Protein AF-B6H907-F1 (afdb_monomer)

Solvent-accessible surface area (backbone atoms only — not comparable to full-atom values): 7562 Å² total; per-residue (Å²): 135,84,82,79,81,70,93,69,82,71,76,58,41,71,58,51,42,53,45,40,74,75,54,77,46,73,68,62,49,50,52,49,56,50,52,14,50,45,33,36,74,77,66,71,41,52,68,38,40,55,42,48,52,49,42,50,50,46,41,51,48,36,92,58,74,58,53,68,67,59,51,51,51,53,52,49,46,34,66,34,81,91,45,90,58,10,64,58,47,38,47,52,52,52,49,45,61,72,65,68,64,38,34,70,72,42,45,66,58,50,40,76,80,44,86,64,67,75,71,76,67,93,71,84,83,80,124

Secondary structure (DSSP, 8-state):
------SS----HHHHHHHHHHS--HHHHHHHHHHHHHHHHHH---HHHHHHHHHHHHHHHSSSPPPHHHHHHHHHHHH-TTSTTHHHHHHHHHHHHHTS-S-HHHHHHHTTTS-------TTSS--

Radius of gyration: 16.7 Å; Cα contac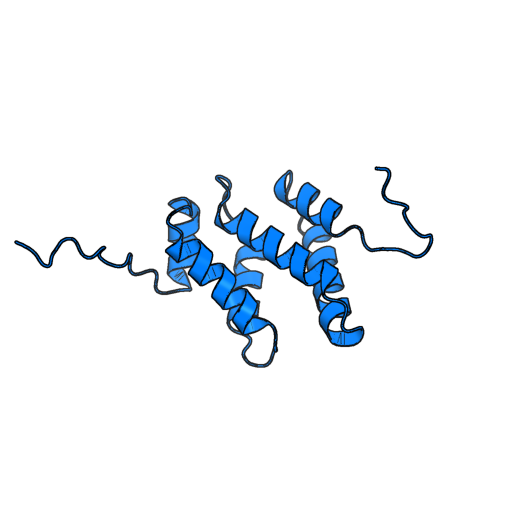ts (8 Å, |Δi|>4): 98; chains: 1; bounding box: 26×41×60 Å

Nearest PDB structures (foldseek):
  6ylg-assembly1_K  TM=4.756E-01  e=2.319E+00  Saccharomyces cerevisiae
  6ylh-assembly1_K  TM=3.554E-01  e=3.678E+00  Saccharomyces cerevisiae

pLDDT: mean 84.71, std 19.19, range [34.12, 98.38]

Organism: Penicillium rubens (strain ATCC 28089 / DSM 1075 / NRRL 1951 / Wisconsin 54-1255) (NCBI:txid500485)

Mean predicted aligned error: 8.27 Å

InterPro domains:
  IPR006607 LARP1-like, DM15 repeat [PF21071] (8-60)

Foldseek 3Di:
DDDDDDPDDPPPLVVLLVVCLVPNDPVSVVVLVVVQVCCCPPVVDNPSVVSVLVSLLCQQLDPDHRDPVSLVVLLVLLPPPVDPCNVVSVVSNVCSLVVVNGDPRSCVVCCVRDVSPVPPPPPPPPD

Structure (mmCIF, N/CA/C/O backbone):
data_AF-B6H907-F1
#
_entry.id   AF-B6H907-F1
#
loop_
_atom_site.group_PDB
_atom_site.id
_atom_site.type_symbol
_atom_site.label_atom_id
_atom_site.label_alt_id
_atom_site.label_comp_id
_atom_site.label_asym_id
_atom_site.label_entity_id
_atom_site.label_seq_id
_atom_site.pdbx_PDB_ins_code
_atom_site.Cartn_x
_atom_site.Cartn_y
_atom_site.Cartn_z
_atom_site.occupancy
_atom_site.B_iso_or_equiv
_atom_site.auth_seq_id
_atom_site.auth_comp_id
_atom_site.auth_asym_id
_atom_site.auth_atom_id
_atom_site.pdbx_PDB_model_num
ATOM 1 N N . MET A 1 1 ? 11.526 27.136 -3.068 1.00 34.12 1 MET A N 1
ATOM 2 C CA . MET A 1 1 ? 12.302 26.172 -3.880 1.00 34.12 1 MET A CA 1
ATOM 3 C C . MET A 1 1 ? 11.342 25.497 -4.851 1.00 34.12 1 MET A C 1
ATOM 5 O O . MET A 1 1 ? 10.588 24.629 -4.436 1.00 34.12 1 MET A O 1
ATOM 9 N N . ALA A 1 2 ? 11.280 25.967 -6.100 1.00 40.78 2 ALA A N 1
ATOM 10 C CA . ALA A 1 2 ? 10.404 25.402 -7.126 1.00 40.78 2 ALA A CA 1
ATOM 11 C C . ALA A 1 2 ? 11.048 24.128 -7.692 1.00 40.78 2 ALA A C 1
ATOM 13 O O . ALA A 1 2 ? 12.129 24.189 -8.281 1.00 40.78 2 ALA A O 1
ATOM 14 N N . ARG A 1 3 ? 10.416 22.973 -7.462 1.00 45.91 3 ARG A N 1
ATOM 15 C CA . ARG A 1 3 ? 10.875 21.684 -7.985 1.00 45.91 3 ARG A CA 1
ATOM 16 C C . ARG A 1 3 ? 10.590 21.681 -9.493 1.00 45.91 3 ARG A C 1
ATOM 18 O O . ARG A 1 3 ? 9.442 21.778 -9.915 1.00 45.91 3 ARG A O 1
ATOM 25 N N . ARG A 1 4 ? 11.657 21.693 -10.294 1.00 44.41 4 ARG A N 1
ATOM 26 C CA . ARG A 1 4 ? 11.602 21.657 -11.760 1.00 44.41 4 ARG A CA 1
ATOM 27 C C . ARG A 1 4 ? 11.024 20.306 -12.186 1.00 44.41 4 ARG A C 1
ATOM 29 O O . ARG A 1 4 ? 11.671 19.288 -11.977 1.00 44.41 4 ARG A O 1
ATOM 36 N N . TYR A 1 5 ? 9.831 20.310 -12.774 1.00 43.41 5 TYR A N 1
ATOM 37 C CA . TYR A 1 5 ? 9.305 19.158 -13.501 1.00 43.41 5 TYR A CA 1
ATOM 38 C C . TYR A 1 5 ? 10.031 19.078 -14.846 1.00 43.41 5 TYR A C 1
ATOM 40 O O . TYR A 1 5 ? 9.819 19.905 -15.732 1.00 43.41 5 TYR A O 1
ATOM 48 N N . SER A 1 6 ? 10.951 18.127 -14.970 1.00 44.03 6 SER A N 1
ATOM 49 C CA . SER A 1 6 ? 11.573 17.753 -16.237 1.00 44.03 6 SER A CA 1
ATOM 50 C C . SER A 1 6 ? 10.515 17.137 -17.156 1.00 44.03 6 SER A C 1
ATOM 52 O O . SER A 1 6 ? 9.753 16.258 -16.759 1.00 44.03 6 SER A O 1
ATOM 54 N N . PHE A 1 7 ? 10.466 17.622 -18.394 1.00 46.34 7 PHE A N 1
ATOM 55 C CA . PHE A 1 7 ? 9.551 17.175 -19.440 1.00 46.34 7 PHE A CA 1
ATOM 56 C C . PHE A 1 7 ? 9.898 15.730 -19.844 1.00 46.34 7 PHE A C 1
ATOM 58 O O . PHE A 1 7 ? 10.876 15.493 -20.548 1.00 46.34 7 PHE A O 1
ATOM 65 N N . GLY A 1 8 ? 9.124 14.770 -19.331 1.00 44.00 8 GLY A N 1
ATOM 66 C CA . GLY A 1 8 ? 9.306 13.332 -19.556 1.00 44.00 8 GLY A CA 1
ATOM 67 C C . GLY A 1 8 ? 8.596 12.497 -18.489 1.00 44.00 8 GLY A C 1
ATOM 68 O O . GLY A 1 8 ? 9.262 11.822 -17.720 1.00 44.00 8 GLY A O 1
ATOM 69 N N . MET A 1 9 ? 7.265 12.637 -18.400 1.00 49.53 9 MET A N 1
ATOM 70 C CA . MET A 1 9 ? 6.326 11.905 -17.525 1.00 49.53 9 MET A CA 1
ATOM 71 C C . MET A 1 9 ? 6.935 11.285 -16.254 1.00 49.53 9 MET A C 1
ATOM 73 O O . MET A 1 9 ? 6.959 10.068 -16.095 1.00 49.53 9 MET A O 1
ATOM 77 N N . THR A 1 10 ? 7.388 12.110 -15.308 1.00 56.38 10 THR A N 1
ATOM 78 C CA . THR A 1 10 ? 7.502 11.648 -13.920 1.00 56.38 10 THR A CA 1
ATOM 79 C C . THR A 1 10 ? 6.084 11.304 -13.466 1.00 56.38 10 THR A C 1
ATOM 81 O O . THR A 1 10 ? 5.277 12.230 -13.329 1.00 56.38 10 THR A O 1
ATOM 84 N N . GLN A 1 11 ? 5.734 10.015 -13.321 1.00 67.75 11 GLN A N 1
ATOM 85 C CA . GLN A 1 11 ? 4.401 9.661 -12.826 1.00 67.75 11 GLN A CA 1
ATOM 86 C C . GLN A 1 11 ? 4.183 10.386 -11.492 1.00 67.75 11 GLN A C 1
ATOM 88 O O . GLN A 1 11 ? 5.079 10.40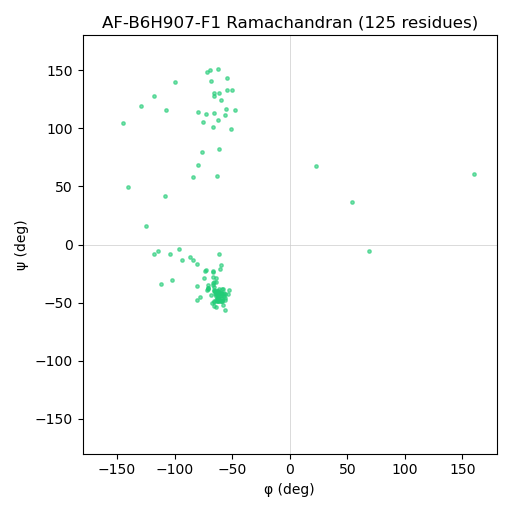1 -10.640 1.00 67.75 11 GLN A O 1
ATOM 93 N N . PRO A 1 12 ? 3.028 11.035 -11.301 1.00 88.75 12 PRO A N 1
ATOM 94 C CA . PRO A 1 12 ? 2.813 11.901 -10.158 1.00 88.75 12 PRO A CA 1
ATOM 95 C C . PRO A 1 12 ? 2.361 11.078 -8.946 1.00 88.75 12 PRO A C 1
ATOM 97 O O . PRO A 1 12 ? 1.280 11.304 -8.404 1.00 88.75 12 PRO A O 1
ATOM 100 N N . TYR A 1 13 ? 3.175 10.106 -8.532 1.00 95.38 13 TYR A N 1
ATOM 101 C CA . TYR A 1 13 ? 2.842 9.169 -7.461 1.00 95.38 13 TYR A CA 1
ATOM 102 C C . TYR A 1 13 ? 2.421 9.888 -6.173 1.00 95.38 13 TYR A C 1
ATOM 104 O O . TYR A 1 13 ? 1.384 9.547 -5.607 1.00 95.38 13 TYR A O 1
ATOM 112 N N . GLU A 1 14 ? 3.131 10.956 -5.785 1.00 94.38 14 GLU A N 1
ATOM 113 C CA . GLU A 1 14 ? 2.774 11.813 -4.639 1.00 94.38 14 GLU A CA 1
ATOM 114 C C . GLU A 1 14 ? 1.342 12.386 -4.776 1.00 94.38 14 GLU A C 1
ATOM 116 O O . GLU A 1 14 ? 0.559 12.391 -3.823 1.00 94.38 14 GLU A O 1
ATOM 121 N N . LEU A 1 15 ? 0.946 12.836 -5.978 1.00 94.38 15 LEU A N 1
ATOM 122 C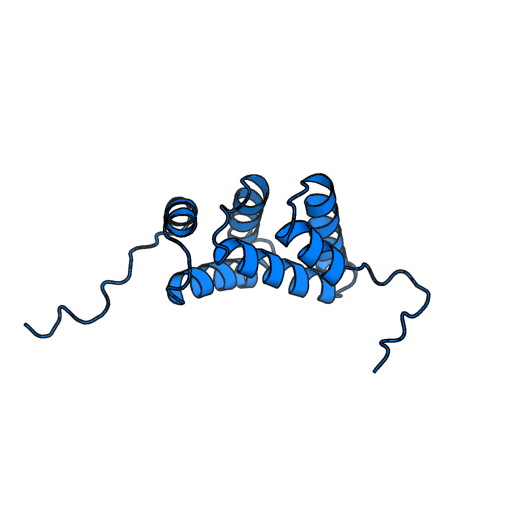 CA . LEU A 1 15 ? -0.402 13.372 -6.224 1.00 94.38 15 LEU A CA 1
ATOM 123 C C . LEU A 1 15 ? -1.466 12.273 -6.203 1.00 94.38 15 LEU A C 1
ATOM 125 O O . LEU A 1 15 ? -2.579 12.513 -5.727 1.00 94.38 15 LEU A O 1
ATOM 129 N N . TRP A 1 16 ? -1.151 11.083 -6.716 1.00 96.62 16 TRP A N 1
ATOM 130 C CA . TRP A 1 16 ? -2.057 9.935 -6.689 1.00 96.62 16 TRP A CA 1
ATOM 131 C C . TRP A 1 16 ? -2.297 9.464 -5.253 1.00 96.62 16 TRP A C 1
ATOM 133 O O . TRP A 1 16 ? -3.450 9.375 -4.829 1.00 96.62 16 TRP A O 1
ATOM 143 N N . SER A 1 17 ? -1.232 9.275 -4.475 1.00 96.62 17 SER A N 1
ATOM 144 C CA . SER A 1 17 ? -1.273 8.940 -3.046 1.00 96.62 17 SER A CA 1
ATOM 145 C C . SER A 1 17 ? -2.070 9.964 -2.232 1.00 96.62 17 SER A C 1
ATOM 147 O O . SER A 1 17 ? -3.004 9.605 -1.499 1.00 96.62 17 SER A O 1
ATOM 149 N N . PHE A 1 18 ? -1.799 11.259 -2.435 1.00 94.44 18 PHE A N 1
ATOM 150 C CA . PHE A 1 18 ? -2.555 12.337 -1.800 1.00 94.44 18 PHE A CA 1
ATOM 151 C C . PHE A 1 18 ? -4.047 12.281 -2.159 1.00 94.44 18 PHE A C 1
ATOM 153 O O . PHE A 1 18 ? -4.906 12.329 -1.272 1.00 94.44 18 PHE A O 1
ATOM 160 N N . SER A 1 19 ? -4.367 12.139 -3.448 1.00 94.94 19 SER A N 1
ATOM 161 C CA . SER A 1 19 ? -5.750 12.100 -3.938 1.00 94.94 19 SER A CA 1
ATOM 162 C C . SER A 1 19 ? -6.515 10.907 -3.368 1.00 94.94 19 SER A C 1
ATOM 164 O O . SER A 1 19 ? -7.618 11.082 -2.851 1.00 94.94 19 SER A O 1
ATOM 166 N N . LEU A 1 20 ? -5.908 9.718 -3.374 1.00 96.62 20 LEU A N 1
ATOM 167 C CA . LEU A 1 20 ? -6.505 8.483 -2.861 1.00 96.62 20 LEU A CA 1
ATOM 168 C C . LEU A 1 20 ? -6.721 8.520 -1.347 1.00 96.62 20 LEU A C 1
ATOM 170 O O . LEU A 1 20 ? -7.728 8.007 -0.858 1.00 96.62 20 LEU A O 1
ATOM 174 N N . THR A 1 21 ? -5.825 9.176 -0.606 1.00 93.44 21 THR A N 1
ATOM 175 C CA . THR A 1 21 ? -5.998 9.402 0.836 1.00 93.44 21 THR A CA 1
ATOM 176 C C . THR A 1 21 ? -7.170 10.344 1.111 1.00 93.44 21 THR A C 1
ATOM 178 O O . THR A 1 21 ? -7.856 10.221 2.125 1.00 93.44 21 THR A O 1
ATOM 181 N N . LYS A 1 22 ? -7.446 11.315 0.233 1.00 92.44 22 LYS A N 1
ATOM 182 C CA . LYS A 1 22 ? -8.575 12.245 0.399 1.00 92.44 22 LYS A CA 1
ATOM 183 C C . LYS A 1 22 ? -9.899 11.635 -0.042 1.00 92.44 22 LYS A C 1
ATOM 185 O O . LYS A 1 22 ? -10.862 11.726 0.719 1.00 92.44 22 LYS A O 1
ATOM 190 N N . ASN A 1 23 ? -9.934 11.012 -1.212 1.00 94.31 23 ASN A N 1
ATOM 191 C CA . ASN A 1 23 ? -11.114 10.398 -1.798 1.00 94.31 23 ASN A CA 1
ATOM 192 C C . ASN A 1 23 ? -10.706 9.142 -2.574 1.00 94.31 23 ASN A C 1
ATOM 194 O O . ASN A 1 23 ? -10.141 9.229 -3.664 1.00 94.31 23 ASN A O 1
ATOM 198 N N . PHE A 1 24 ? -10.978 7.972 -1.999 1.00 96.50 24 PHE A N 1
ATOM 199 C CA . PHE A 1 24 ? -10.550 6.716 -2.596 1.00 96.50 24 PHE A CA 1
ATOM 200 C C . PHE A 1 24 ? -11.269 6.462 -3.926 1.00 96.50 24 PHE A C 1
ATOM 202 O O . PHE A 1 24 ? -12.498 6.457 -3.997 1.00 96.50 24 PHE A O 1
ATOM 209 N N . ASN A 1 25 ? -10.487 6.195 -4.967 1.00 97.00 25 ASN A N 1
ATOM 210 C CA . ASN A 1 25 ? -10.964 5.834 -6.292 1.00 97.00 25 ASN A CA 1
ATOM 211 C C . ASN A 1 25 ? -10.236 4.560 -6.736 1.00 97.00 25 ASN A C 1
ATOM 213 O O . ASN A 1 25 ? -9.011 4.546 -6.840 1.00 97.00 25 ASN A O 1
ATOM 217 N N . SER A 1 26 ? -10.982 3.482 -6.982 1.00 97.88 26 SER A N 1
ATOM 218 C CA . SER A 1 26 ? -10.398 2.175 -7.307 1.00 97.88 26 SER A CA 1
ATOM 219 C C . SER A 1 26 ? -9.649 2.167 -8.639 1.00 97.88 26 SER A C 1
ATOM 221 O O . SER A 1 26 ? -8.653 1.462 -8.763 1.00 97.88 26 SER A O 1
ATOM 223 N N . HIS A 1 27 ? -10.094 2.955 -9.620 1.00 97.69 27 HIS A N 1
ATOM 224 C CA . HIS A 1 27 ? -9.434 3.054 -10.918 1.00 97.69 27 HIS A CA 1
ATOM 225 C C . HIS A 1 27 ? -8.046 3.688 -10.775 1.00 97.69 27 HIS A C 1
ATOM 227 O O . HIS A 1 27 ? -7.056 3.054 -11.128 1.00 97.69 27 HIS A O 1
ATOM 233 N N . LEU A 1 28 ? -7.966 4.858 -10.134 1.00 97.25 28 LEU A N 1
ATOM 234 C CA . LEU A 1 28 ? -6.697 5.536 -9.867 1.00 97.25 28 LEU A CA 1
ATOM 235 C C . LEU A 1 28 ? -5.770 4.697 -8.978 1.00 97.25 28 LEU A C 1
ATOM 237 O O . LEU A 1 28 ? -4.566 4.661 -9.197 1.00 97.25 28 LEU A O 1
ATOM 241 N N . TYR A 1 29 ? -6.319 3.998 -7.981 1.00 98.38 29 TYR A N 1
ATOM 242 C CA . TYR A 1 29 ? -5.532 3.097 -7.141 1.00 98.38 29 TYR A CA 1
ATOM 243 C C . TYR A 1 29 ? -4.909 1.951 -7.946 1.00 98.38 29 TYR A C 1
ATOM 245 O O . TYR A 1 29 ? -3.731 1.649 -7.767 1.00 98.38 29 TYR A O 1
ATOM 253 N N . ASN A 1 30 ? -5.673 1.334 -8.849 1.00 98.19 30 ASN A N 1
ATOM 254 C CA . ASN A 1 30 ? -5.163 0.256 -9.691 1.00 98.19 30 ASN A CA 1
ATOM 255 C C . ASN A 1 30 ? -4.081 0.751 -10.656 1.00 98.19 30 ASN A C 1
ATOM 257 O O . ASN A 1 30 ? -3.082 0.058 -10.839 1.00 98.19 30 ASN A O 1
ATOM 261 N N . GLU A 1 31 ? -4.250 1.941 -11.240 1.00 97.31 31 GLU A N 1
ATOM 262 C CA . GLU A 1 31 ? -3.212 2.578 -12.060 1.00 97.31 31 GLU A CA 1
ATOM 263 C C . GLU A 1 31 ? -1.956 2.858 -11.237 1.00 97.31 31 GLU A C 1
ATOM 265 O O . GLU A 1 31 ? -0.865 2.450 -11.629 1.00 97.31 31 GLU A O 1
ATOM 270 N N . PHE A 1 32 ? -2.114 3.448 -10.050 1.00 97.56 32 PHE A N 1
ATOM 271 C CA . PHE A 1 32 ? -1.013 3.707 -9.130 1.00 97.56 32 PHE A CA 1
ATOM 272 C C . PHE A 1 32 ? -0.238 2.443 -8.776 1.00 97.56 32 PHE A C 1
ATOM 274 O O . PHE A 1 32 ? 0.967 2.374 -9.019 1.00 97.56 32 PHE A O 1
ATOM 281 N N . ARG A 1 33 ? -0.923 1.426 -8.250 1.00 97.69 33 ARG A N 1
ATOM 282 C CA . ARG A 1 33 ? -0.289 0.172 -7.845 1.00 97.69 33 ARG A CA 1
ATOM 283 C C . ARG A 1 33 ? 0.407 -0.502 -9.021 1.00 97.69 33 ARG A C 1
ATOM 285 O O . ARG A 1 33 ? 1.542 -0.946 -8.876 1.00 97.69 33 ARG A O 1
ATOM 292 N N . ARG A 1 34 ? -0.263 -0.588 -10.174 1.00 96.56 34 ARG A N 1
ATOM 293 C CA . ARG A 1 34 ? 0.299 -1.235 -11.362 1.00 96.56 34 ARG A CA 1
ATOM 294 C C . ARG A 1 34 ? 1.547 -0.507 -11.846 1.00 96.56 34 ARG A C 1
ATOM 296 O O . ARG A 1 34 ? 2.548 -1.171 -12.070 1.00 96.56 34 ARG A O 1
ATOM 303 N N . SER A 1 35 ? 1.500 0.816 -11.989 1.00 96.31 35 SER A N 1
ATOM 304 C CA . SER A 1 35 ? 2.650 1.597 -12.453 1.00 96.31 35 SER A CA 1
ATOM 305 C C . SER A 1 35 ? 3.818 1.541 -11.468 1.00 96.31 35 SER A C 1
ATOM 307 O O . SER A 1 35 ? 4.942 1.305 -11.892 1.00 96.31 35 SER A O 1
ATOM 309 N N . ALA A 1 36 ? 3.553 1.656 -10.162 1.00 96.12 36 ALA A N 1
ATOM 310 C CA . ALA A 1 36 ? 4.584 1.576 -9.129 1.00 96.12 36 ALA A CA 1
ATOM 311 C C . ALA A 1 36 ? 5.298 0.213 -9.104 1.00 96.12 36 ALA A C 1
ATOM 313 O O . ALA A 1 36 ? 6.518 0.155 -8.962 1.00 96.12 36 ALA A O 1
ATOM 314 N N . LEU A 1 37 ? 4.545 -0.884 -9.245 1.00 95.19 37 LEU A N 1
ATOM 315 C CA . LEU A 1 37 ? 5.117 -2.231 -9.311 1.00 95.19 37 LEU A CA 1
ATOM 316 C C . LEU A 1 37 ? 5.845 -2.478 -10.638 1.00 95.19 37 LEU A C 1
ATOM 318 O O . LEU A 1 37 ? 6.905 -3.094 -10.633 1.00 95.19 37 LEU A O 1
ATOM 322 N N . ASP A 1 38 ? 5.310 -1.992 -11.759 1.00 95.00 38 ASP A N 1
ATOM 323 C CA . ASP A 1 38 ? 5.945 -2.119 -13.075 1.00 95.00 38 ASP A CA 1
ATOM 324 C C . ASP A 1 38 ? 7.291 -1.386 -13.122 1.00 95.00 38 ASP A C 1
ATOM 326 O O . ASP A 1 38 ? 8.291 -1.974 -13.529 1.00 95.00 38 ASP A O 1
ATOM 330 N N . ASP A 1 39 ? 7.360 -0.149 -12.622 1.00 94.31 39 ASP A N 1
ATOM 331 C CA . ASP A 1 39 ? 8.615 0.608 -12.546 1.00 94.31 39 ASP A CA 1
ATOM 332 C C . ASP A 1 39 ? 9.639 -0.069 -11.625 1.00 94.31 39 ASP A C 1
ATOM 334 O O . ASP A 1 39 ? 10.822 -0.149 -11.976 1.00 94.31 39 ASP A O 1
ATOM 338 N N . LEU A 1 40 ? 9.196 -0.615 -10.487 1.00 94.25 40 LEU A N 1
ATOM 339 C CA . LEU A 1 40 ? 10.071 -1.350 -9.577 1.00 94.25 40 LEU A CA 1
ATOM 340 C C . LEU A 1 40 ? 10.649 -2.604 -10.249 1.00 94.25 40 LEU A C 1
ATOM 342 O O . LEU A 1 40 ? 11.855 -2.839 -10.185 1.00 94.25 40 LEU A O 1
ATOM 346 N N . LEU A 1 41 ? 9.793 -3.404 -10.889 1.00 92.62 41 LEU A N 1
ATOM 347 C CA . LEU A 1 41 ? 10.153 -4.726 -11.406 1.00 92.62 41 LEU A CA 1
ATOM 348 C C . LEU A 1 41 ? 10.877 -4.677 -12.753 1.00 92.62 41 LEU A C 1
ATOM 350 O O . LEU A 1 41 ? 11.754 -5.499 -13.001 1.00 92.62 41 LEU A O 1
ATOM 354 N N . THR A 1 42 ? 10.507 -3.746 -13.632 1.00 93.19 42 THR A N 1
ATOM 355 C CA . THR A 1 42 ? 11.013 -3.715 -15.015 1.00 93.19 42 THR A CA 1
ATOM 356 C C . THR A 1 42 ? 12.103 -2.673 -15.226 1.00 93.19 42 THR A C 1
ATOM 358 O O . THR A 1 42 ? 12.988 -2.864 -16.060 1.00 93.19 42 THR A O 1
ATOM 361 N N . ARG A 1 43 ? 12.055 -1.564 -14.478 1.00 90.88 43 ARG A N 1
ATOM 362 C CA . ARG A 1 43 ? 12.960 -0.417 -14.653 1.00 90.88 43 ARG A CA 1
ATOM 363 C C . ARG A 1 43 ? 13.879 -0.195 -13.460 1.00 90.88 43 ARG A C 1
ATOM 365 O O . ARG A 1 43 ? 14.757 0.659 -13.550 1.00 90.88 43 ARG A O 1
ATOM 372 N N . HIS A 1 44 ? 13.693 -0.952 -12.377 1.00 90.31 44 HIS A N 1
ATOM 373 C CA . HIS A 1 44 ? 14.414 -0.794 -11.114 1.00 90.31 44 HIS A CA 1
ATOM 374 C C . HIS A 1 44 ? 14.329 0.640 -10.562 1.00 90.31 44 HIS A C 1
ATOM 376 O O . HIS A 1 44 ? 15.294 1.166 -10.009 1.00 90.31 44 HIS A O 1
ATOM 382 N N . VAL A 1 45 ? 13.168 1.280 -10.735 1.00 91.75 45 VAL A N 1
ATOM 383 C CA . VAL A 1 45 ? 12.860 2.609 -10.198 1.00 91.75 45 VAL A CA 1
ATOM 384 C C . VAL A 1 45 ? 11.866 2.444 -9.052 1.00 91.75 45 VAL A C 1
ATOM 386 O O . VAL A 1 45 ? 10.739 2.006 -9.253 1.00 91.75 45 VAL A O 1
ATOM 389 N N . ASP A 1 46 ? 12.276 2.799 -7.837 1.00 93.75 46 ASP A N 1
ATOM 390 C CA . ASP A 1 46 ? 11.536 2.510 -6.603 1.00 93.75 46 ASP A CA 1
ATOM 391 C C . ASP A 1 46 ? 10.650 3.668 -6.110 1.00 93.75 46 ASP A C 1
ATOM 393 O O . ASP A 1 46 ? 9.905 3.503 -5.146 1.00 93.75 46 ASP A O 1
ATOM 397 N N . ASN A 1 47 ? 10.682 4.834 -6.763 1.00 93.94 47 ASN A N 1
ATOM 398 C CA . ASN A 1 47 ? 9.973 6.037 -6.311 1.00 93.94 47 ASN A CA 1
ATOM 399 C C . ASN A 1 47 ? 8.458 5.817 -6.116 1.00 93.94 47 ASN A C 1
ATOM 401 O O . ASN A 1 47 ? 7.910 6.191 -5.081 1.00 93.94 47 ASN A O 1
ATOM 405 N N . GLY A 1 48 ? 7.788 5.177 -7.075 1.00 95.56 48 GLY A N 1
ATOM 406 C CA . GLY A 1 48 ? 6.363 4.882 -7.010 1.00 95.56 48 GLY A CA 1
ATOM 407 C C . GLY A 1 48 ? 6.045 3.812 -5.989 1.00 95.56 48 GLY A C 1
ATOM 408 O O . GLY A 1 48 ? 5.019 3.890 -5.320 1.00 95.56 48 GLY A O 1
ATOM 409 N N . PHE A 1 49 ? 6.940 2.838 -5.826 1.00 96.00 49 PHE A N 1
ATOM 410 C CA . PHE A 1 49 ? 6.780 1.812 -4.811 1.00 96.00 49 PHE A CA 1
ATOM 411 C C . PHE A 1 49 ? 6.923 2.388 -3.398 1.00 96.00 49 PHE A C 1
ATOM 413 O O . PHE A 1 49 ? 6.091 2.105 -2.541 1.00 96.00 49 PHE A O 1
ATOM 420 N N . ASN A 1 50 ? 7.909 3.254 -3.160 1.00 95.75 50 ASN A N 1
ATOM 421 C CA . ASN A 1 50 ? 8.082 3.946 -1.882 1.00 95.75 50 ASN A CA 1
ATOM 422 C C . ASN A 1 50 ? 6.839 4.775 -1.526 1.00 95.75 50 ASN A C 1
ATOM 424 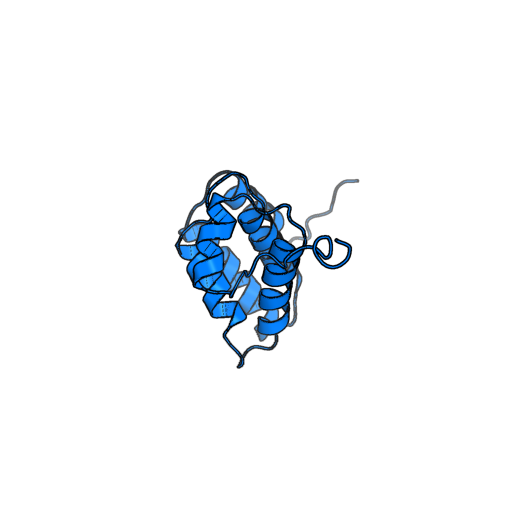O O . ASN A 1 50 ? 6.332 4.687 -0.407 1.00 95.75 50 ASN A O 1
ATOM 428 N N . GLU A 1 51 ? 6.283 5.494 -2.500 1.00 97.31 51 GLU A N 1
ATOM 429 C CA . GLU A 1 51 ? 5.035 6.234 -2.317 1.00 97.31 51 GLU A CA 1
ATOM 430 C C . GLU A 1 51 ? 3.834 5.301 -2.067 1.00 97.31 51 GLU A C 1
ATOM 432 O O . GLU A 1 51 ? 2.955 5.605 -1.261 1.00 97.31 51 GLU A O 1
ATOM 437 N N . LEU A 1 52 ? 3.787 4.132 -2.716 1.00 97.62 52 LEU A N 1
ATOM 438 C CA . LEU A 1 52 ? 2.742 3.129 -2.488 1.00 97.62 52 LEU A CA 1
ATOM 439 C C . LEU A 1 52 ? 2.814 2.570 -1.061 1.00 97.62 52 LEU A C 1
ATOM 441 O O . LEU A 1 52 ? 1.781 2.389 -0.412 1.00 97.62 52 LEU A O 1
ATOM 445 N N . MET A 1 53 ? 4.024 2.343 -0.546 1.00 97.44 53 MET A N 1
ATOM 446 C CA . MET A 1 53 ? 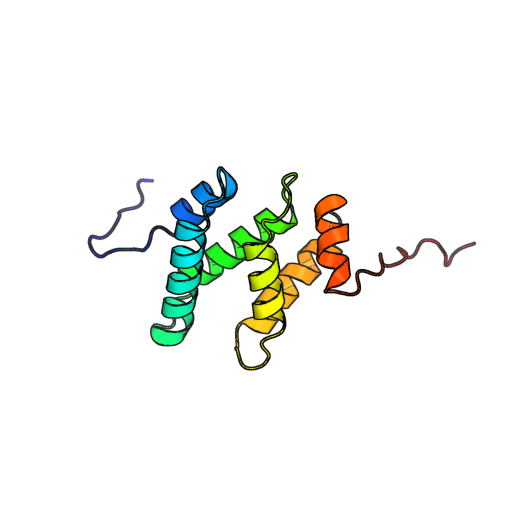4.244 1.916 0.834 1.00 97.44 53 MET A CA 1
ATOM 447 C C . MET A 1 53 ? 3.817 2.986 1.840 1.00 97.44 53 MET A C 1
ATOM 449 O O . MET A 1 53 ? 3.186 2.661 2.852 1.00 97.44 53 MET A O 1
ATOM 453 N N . GLU A 1 54 ? 4.086 4.260 1.553 1.00 96.38 54 GLU A N 1
ATOM 454 C CA . GLU A 1 54 ? 3.591 5.370 2.365 1.00 96.38 54 GLU A CA 1
ATOM 455 C C . GLU A 1 54 ? 2.058 5.459 2.327 1.00 96.38 54 GLU A C 1
ATOM 457 O O . GLU A 1 54 ? 1.418 5.553 3.378 1.00 96.38 54 GLU A O 1
ATOM 462 N N . PHE A 1 55 ? 1.445 5.323 1.148 1.00 97.50 55 PHE A N 1
ATOM 463 C CA . PHE A 1 55 ? -0.009 5.253 0.999 1.00 97.50 55 PHE A CA 1
ATOM 464 C C . PHE A 1 55 ? -0.622 4.111 1.827 1.00 97.50 55 PHE A C 1
ATOM 466 O O . PHE A 1 55 ? -1.614 4.313 2.537 1.00 97.50 55 PHE A O 1
ATOM 473 N N . TYR A 1 56 ? -0.020 2.920 1.798 1.00 97.44 56 TYR A N 1
ATOM 474 C CA . TYR A 1 56 ? -0.445 1.789 2.623 1.00 97.44 56 TYR A CA 1
ATOM 475 C C . TYR A 1 56 ? -0.321 2.080 4.114 1.00 97.44 56 TYR A C 1
ATOM 477 O O . TYR A 1 56 ? -1.279 1.862 4.861 1.00 97.44 56 TYR A O 1
ATOM 485 N N . ARG A 1 57 ? 0.812 2.632 4.556 1.00 95.94 57 ARG A N 1
ATOM 486 C CA . ARG A 1 57 ? 1.010 3.042 5.951 1.00 95.94 57 ARG A CA 1
ATOM 487 C C . ARG A 1 57 ? -0.043 4.063 6.385 1.00 95.94 57 ARG A C 1
ATOM 489 O O . ARG A 1 57 ? -0.615 3.924 7.467 1.00 95.94 57 ARG A O 1
ATOM 496 N N . ASN A 1 58 ? -0.353 5.036 5.533 1.00 95.50 58 ASN A N 1
ATOM 497 C CA . ASN A 1 58 ? -1.394 6.025 5.783 1.00 95.50 58 ASN A CA 1
ATOM 498 C C . ASN A 1 58 ? -2.765 5.359 5.918 1.00 95.50 58 ASN A C 1
ATOM 500 O O . ASN A 1 58 ? -3.433 5.578 6.923 1.00 95.50 58 ASN A O 1
ATOM 504 N N . CYS A 1 59 ? -3.148 4.466 5.002 1.00 95.81 59 CYS A N 1
ATOM 505 C CA . CYS A 1 59 ? -4.404 3.711 5.093 1.00 95.81 59 CYS A CA 1
ATOM 506 C C . CYS A 1 59 ? -4.516 2.894 6.390 1.00 95.81 59 CYS A C 1
ATOM 508 O O . CYS A 1 59 ? -5.577 2.859 7.015 1.00 95.81 59 CYS A O 1
ATOM 510 N N . LEU A 1 60 ? -3.426 2.248 6.814 1.00 95.06 60 LEU A N 1
ATOM 511 C CA . LEU A 1 60 ? -3.377 1.469 8.052 1.00 95.06 60 LEU A CA 1
ATOM 512 C C . LEU A 1 60 ? -3.624 2.345 9.292 1.00 95.06 60 LEU A C 1
ATOM 514 O O . LEU A 1 60 ? -4.324 1.929 10.220 1.00 95.06 60 LEU A O 1
ATOM 518 N N . LEU A 1 61 ? -3.070 3.559 9.306 1.00 94.75 61 LEU A N 1
ATOM 519 C CA . LEU A 1 61 ? -3.103 4.474 10.450 1.00 94.75 61 LEU A CA 1
ATOM 520 C C . LEU A 1 61 ? -4.265 5.484 10.421 1.00 94.75 61 LEU A C 1
ATOM 522 O O . LEU A 1 61 ? -4.545 6.107 11.451 1.00 94.75 61 LEU A O 1
ATOM 526 N N . ASP A 1 62 ? -4.948 5.641 9.285 1.00 92.25 62 ASP A N 1
ATOM 527 C CA . ASP A 1 62 ? -6.051 6.589 9.112 1.00 92.25 62 ASP A CA 1
ATOM 528 C C . ASP A 1 62 ? -7.228 6.256 10.061 1.00 92.25 62 ASP A C 1
ATOM 530 O O . ASP A 1 62 ? -7.472 5.118 10.468 1.00 92.25 62 ASP A O 1
ATOM 534 N N . HIS A 1 63 ? -7.972 7.294 10.440 1.00 88.38 63 HIS A N 1
ATOM 535 C CA . HIS A 1 63 ? -9.272 7.184 11.096 1.00 88.38 63 HIS A CA 1
ATOM 536 C C . HIS A 1 63 ? -10.343 6.582 10.182 1.00 88.38 63 HIS A C 1
ATOM 538 O O . HIS A 1 63 ? -11.286 5.944 10.661 1.00 88.38 63 HIS A O 1
ATOM 544 N N . ARG A 1 64 ? -10.197 6.766 8.869 1.00 89.25 64 ARG A N 1
ATOM 545 C CA . ARG A 1 64 ? -11.035 6.133 7.860 1.00 89.25 64 ARG A CA 1
ATOM 546 C C . ARG A 1 64 ? -10.708 4.645 7.757 1.00 89.25 64 ARG A C 1
ATOM 548 O O . ARG A 1 64 ? -9.595 4.196 8.015 1.00 89.25 64 ARG A O 1
ATOM 555 N N . GLY A 1 65 ? -11.733 3.863 7.427 1.00 91.25 65 GLY A N 1
ATOM 556 C CA . GLY A 1 65 ? -11.566 2.426 7.236 1.00 91.25 65 GLY A CA 1
ATOM 557 C C . GLY A 1 65 ? -10.731 2.141 5.993 1.00 91.25 65 GLY A C 1
ATOM 558 O O . GLY A 1 65 ? -10.943 2.787 4.970 1.00 91.25 65 GLY A O 1
ATOM 559 N N . ILE A 1 66 ? -9.845 1.147 6.069 1.00 95.12 66 ILE A N 1
ATOM 560 C CA . ILE A 1 66 ? -9.065 0.686 4.910 1.00 95.12 66 ILE A CA 1
ATOM 561 C C . ILE A 1 66 ? -10.035 0.195 3.819 1.00 95.12 66 ILE A C 1
ATOM 563 O O . ILE A 1 66 ? -10.842 -0.697 4.120 1.00 95.12 66 ILE A O 1
ATOM 567 N N . PRO A 1 67 ? -9.974 0.715 2.578 1.00 96.06 67 PRO A N 1
ATOM 568 C CA . PRO A 1 67 ? -10.768 0.199 1.463 1.00 96.06 67 PRO A CA 1
ATOM 569 C C . PRO A 1 67 ? -10.556 -1.308 1.266 1.00 96.06 67 PRO A C 1
ATOM 571 O O . PRO A 1 67 ? -9.448 -1.806 1.451 1.00 96.06 67 PRO A O 1
ATOM 574 N N . ASP A 1 68 ? -11.602 -2.057 0.908 1.00 95.19 68 ASP A N 1
ATOM 575 C CA . ASP A 1 68 ? -11.511 -3.525 0.787 1.00 95.19 68 ASP A CA 1
ATOM 576 C C . ASP A 1 68 ? -10.475 -3.968 -0.246 1.00 95.19 68 ASP A C 1
ATOM 578 O O . ASP A 1 68 ? -9.681 -4.859 0.038 1.00 95.19 68 ASP A O 1
ATOM 582 N N . LEU A 1 69 ? -10.428 -3.283 -1.390 1.00 97.06 69 LEU A N 1
ATOM 583 C CA . LEU A 1 69 ? -9.446 -3.539 -2.441 1.00 97.06 69 LEU A CA 1
ATOM 584 C C . LEU A 1 69 ? -8.005 -3.323 -1.948 1.00 97.06 69 LEU A C 1
ATOM 586 O O . LEU A 1 69 ? -7.154 -4.176 -2.162 1.00 97.06 69 LEU A O 1
ATOM 590 N N . VAL A 1 70 ? -7.758 -2.233 -1.209 1.00 97.25 70 VAL A N 1
ATOM 591 C CA . VAL A 1 70 ? -6.439 -1.948 -0.618 1.00 97.25 70 VAL A CA 1
ATOM 592 C C . VAL A 1 70 ? -6.061 -3.016 0.403 1.00 97.25 70 VAL A C 1
ATOM 594 O O . VAL A 1 70 ? -4.924 -3.461 0.413 1.00 97.25 70 VAL A O 1
ATOM 597 N N . MET A 1 71 ? -7.001 -3.4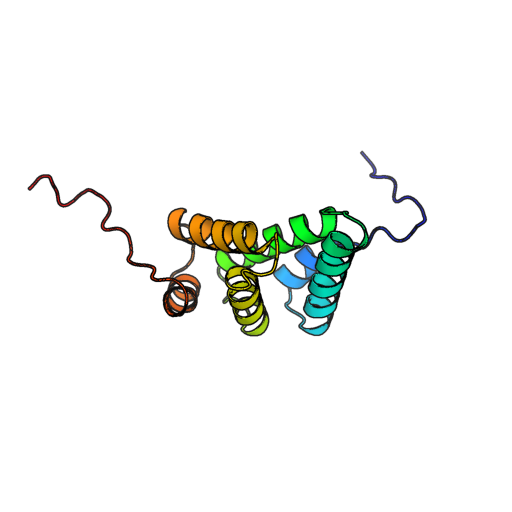49 1.251 1.00 96.00 71 MET A N 1
ATOM 598 C CA . MET A 1 71 ? -6.744 -4.522 2.219 1.00 96.00 71 MET A CA 1
ATOM 599 C C . MET A 1 71 ? -6.394 -5.836 1.516 1.00 96.00 71 MET A C 1
ATOM 601 O O . MET A 1 71 ? -5.434 -6.491 1.907 1.00 96.00 71 MET A O 1
ATOM 605 N N . TYR A 1 72 ? -7.165 -6.213 0.494 1.00 95.88 72 TYR A N 1
ATOM 606 C CA . TYR A 1 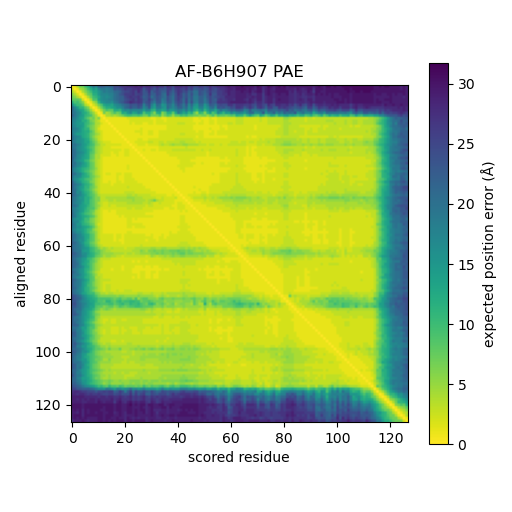72 ? -6.917 -7.419 -0.288 1.00 95.88 72 TYR A CA 1
ATOM 607 C C . TYR A 1 72 ? -5.516 -7.396 -0.908 1.00 95.88 72 TYR A C 1
ATOM 609 O O . TYR A 1 72 ? -4.737 -8.318 -0.680 1.00 95.88 72 TYR A O 1
ATOM 617 N N . ASP A 1 73 ? -5.172 -6.318 -1.617 1.00 96.75 73 ASP A N 1
ATOM 618 C CA . ASP A 1 73 ? -3.880 -6.190 -2.293 1.00 96.75 73 ASP A CA 1
ATOM 619 C C . ASP A 1 73 ? -2.719 -6.128 -1.291 1.00 96.75 73 ASP A C 1
ATOM 621 O O . ASP A 1 73 ? -1.691 -6.761 -1.498 1.00 96.75 73 ASP A O 1
ATOM 625 N N . LEU A 1 74 ? -2.881 -5.431 -0.167 1.00 95.31 74 LEU A N 1
ATOM 626 C CA . LEU A 1 74 ? -1.867 -5.338 0.884 1.00 95.31 74 LEU A CA 1
ATOM 627 C C . LEU A 1 74 ? -1.580 -6.699 1.543 1.00 95.31 74 LEU A C 1
ATOM 629 O O . LEU A 1 74 ? -0.418 -7.043 1.751 1.00 95.31 74 LEU A O 1
ATOM 633 N N . VAL A 1 75 ? -2.616 -7.498 1.821 1.00 94.69 75 VAL A N 1
ATOM 634 C CA . VAL A 1 75 ? -2.453 -8.876 2.319 1.00 94.69 75 VAL A CA 1
ATOM 635 C C . VAL A 1 75 ? -1.795 -9.746 1.253 1.00 94.69 75 VAL A C 1
ATOM 637 O O . VAL A 1 75 ? -0.810 -10.420 1.546 1.00 94.69 75 VAL A O 1
ATOM 640 N N . HIS A 1 76 ? -2.289 -9.692 0.016 1.00 95.38 76 HIS A N 1
ATOM 641 C CA . HIS A 1 76 ? -1.771 -10.499 -1.082 1.00 95.38 76 HIS A CA 1
ATOM 642 C C . HIS A 1 76 ? -0.284 -10.222 -1.342 1.00 95.38 76 HIS A C 1
ATOM 644 O O . HIS A 1 76 ? 0.519 -11.150 -1.348 1.00 95.38 76 HIS A O 1
ATOM 650 N N . LEU A 1 77 ? 0.108 -8.948 -1.443 1.00 95.19 77 LEU A N 1
ATOM 651 C CA . LEU A 1 77 ? 1.500 -8.545 -1.657 1.00 95.19 77 LEU A CA 1
ATOM 652 C C . LEU A 1 77 ? 2.412 -8.929 -0.484 1.00 95.19 77 LEU A C 1
ATOM 654 O O . LEU A 1 77 ? 3.577 -9.231 -0.702 1.00 95.19 77 LEU A O 1
ATOM 658 N N . SER A 1 78 ? 1.910 -8.939 0.755 1.00 95.00 78 SER A N 1
ATOM 659 C CA . SER A 1 78 ? 2.704 -9.359 1.922 1.00 95.00 78 SER A CA 1
ATOM 660 C C . SER A 1 78 ? 2.958 -10.870 1.995 1.00 95.00 78 SER A C 1
ATOM 662 O O . SER A 1 78 ? 3.889 -11.303 2.671 1.00 95.00 78 SER A O 1
ATOM 664 N N . GLN A 1 79 ? 2.116 -11.663 1.328 1.00 92.94 79 GLN A N 1
ATOM 665 C CA . GLN A 1 79 ? 2.144 -13.129 1.343 1.00 92.94 79 GLN A CA 1
ATOM 666 C C . GLN A 1 79 ? 2.736 -13.716 0.054 1.00 92.94 79 GLN A C 1
ATOM 668 O O . GLN A 1 79 ? 2.967 -14.922 -0.023 1.00 92.94 79 GLN A O 1
ATOM 673 N N . ASP A 1 80 ? 2.995 -12.884 -0.957 1.00 92.38 80 ASP A N 1
ATOM 674 C CA . ASP A 1 80 ? 3.623 -13.303 -2.205 1.00 92.38 80 ASP A CA 1
ATOM 675 C C . 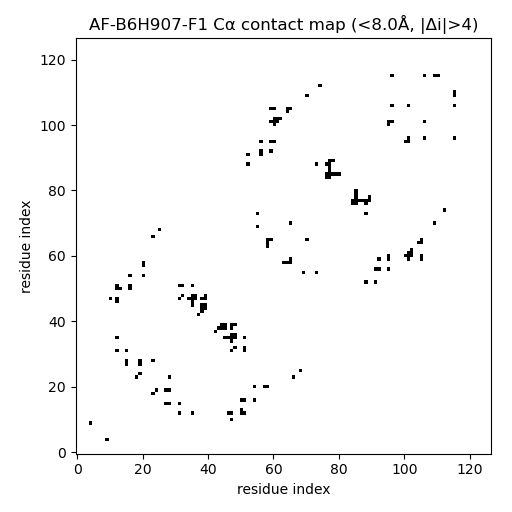ASP A 1 80 ? 5.134 -13.509 -2.027 1.00 92.38 80 ASP A C 1
ATOM 677 O O . ASP A 1 80 ? 5.957 -12.674 -2.406 1.00 92.38 80 ASP A O 1
ATOM 681 N N . HIS A 1 81 ? 5.501 -14.663 -1.471 1.00 86.25 81 HIS A N 1
ATOM 682 C CA . HIS A 1 81 ? 6.891 -15.061 -1.240 1.00 86.25 81 HIS A CA 1
ATOM 683 C C . HIS A 1 81 ? 7.738 -15.186 -2.516 1.00 86.25 81 HIS A C 1
ATOM 685 O O . HIS A 1 81 ? 8.948 -15.377 -2.412 1.00 86.25 81 HIS A O 1
ATOM 691 N N . THR A 1 82 ? 7.134 -15.094 -3.706 1.00 86.00 82 THR A N 1
ATOM 692 C CA . THR A 1 82 ? 7.878 -15.083 -4.973 1.00 86.00 82 THR A CA 1
ATOM 693 C C . THR A 1 82 ? 8.398 -13.696 -5.344 1.00 86.00 82 THR A C 1
ATOM 695 O O . THR A 1 82 ? 9.259 -13.582 -6.212 1.00 86.00 82 THR A O 1
ATOM 698 N N . SER A 1 83 ? 7.913 -12.650 -4.666 1.00 83.69 83 SER A N 1
ATOM 699 C CA . SER A 1 83 ? 8.315 -11.267 -4.900 1.00 83.69 83 SER A CA 1
ATOM 700 C C . SER A 1 83 ? 9.346 -10.773 -3.880 1.00 83.69 83 SER A C 1
ATOM 702 O O . SER A 1 83 ? 9.224 -11.003 -2.671 1.00 83.69 83 SER A O 1
ATOM 704 N N . ASP A 1 84 ? 10.335 -10.010 -4.350 1.00 85.06 84 ASP A N 1
ATOM 705 C CA . ASP A 1 84 ? 11.374 -9.424 -3.488 1.00 85.06 84 ASP A CA 1
ATOM 706 C C . ASP A 1 84 ? 10.810 -8.369 -2.519 1.00 85.06 84 ASP A C 1
ATOM 708 O O . ASP A 1 84 ? 11.367 -8.118 -1.448 1.00 85.06 84 ASP A O 1
ATOM 712 N N . TYR A 1 85 ? 9.667 -7.766 -2.856 1.00 90.19 85 TYR A N 1
ATOM 713 C CA . TYR A 1 85 ? 9.048 -6.708 -2.061 1.00 90.19 85 TYR A CA 1
ATOM 714 C C . TYR A 1 85 ? 8.115 -7.214 -0.949 1.00 90.19 85 TYR A C 1
ATOM 716 O O . TYR A 1 85 ? 7.733 -6.413 -0.090 1.00 90.19 85 TYR A O 1
ATOM 724 N N . HIS A 1 86 ? 7.749 -8.505 -0.905 1.00 92.88 86 HIS A N 1
ATOM 725 C CA . HIS A 1 86 ? 6.780 -9.006 0.086 1.00 92.88 86 HIS A CA 1
ATOM 726 C C . HIS A 1 86 ? 7.222 -8.745 1.528 1.00 92.88 86 HIS A C 1
ATOM 728 O O . HIS A 1 86 ? 6.412 -8.348 2.367 1.00 92.88 86 HIS A O 1
ATOM 734 N N . THR A 1 87 ? 8.524 -8.888 1.803 1.00 91.69 87 THR A N 1
ATOM 735 C CA . THR A 1 87 ? 9.116 -8.617 3.118 1.00 91.69 87 THR A CA 1
ATOM 736 C C . THR A 1 87 ? 8.884 -7.168 3.536 1.00 91.69 87 THR A C 1
ATOM 738 O O . THR A 1 87 ? 8.533 -6.905 4.682 1.00 91.69 87 THR A O 1
ATOM 741 N N . LEU A 1 88 ? 9.020 -6.214 2.611 1.00 93.19 88 LEU A N 1
ATOM 742 C CA . LEU A 1 88 ? 8.826 -4.792 2.896 1.00 93.19 88 LEU A CA 1
ATOM 743 C C . LEU A 1 88 ? 7.347 -4.458 3.146 1.00 93.19 88 LEU A C 1
ATOM 745 O O . LEU A 1 88 ? 7.025 -3.695 4.064 1.00 93.19 88 LEU A O 1
ATOM 749 N N . VAL A 1 89 ? 6.439 -5.083 2.391 1.00 95.19 89 VAL A N 1
ATOM 750 C CA . VAL A 1 89 ? 4.993 -4.959 2.624 1.00 95.19 89 VAL A CA 1
ATOM 751 C C . VAL A 1 89 ? 4.611 -5.548 3.982 1.00 95.19 89 VAL A C 1
ATOM 753 O O . VAL A 1 89 ? 3.951 -4.880 4.780 1.00 95.19 89 VAL A O 1
ATOM 756 N N . SER A 1 90 ? 5.091 -6.754 4.286 1.00 93.56 90 SER A N 1
ATOM 757 C CA . SER A 1 90 ? 4.881 -7.425 5.571 1.00 93.56 90 SER A CA 1
ATOM 758 C C . SER A 1 90 ? 5.420 -6.594 6.743 1.00 93.56 90 SER A C 1
ATOM 760 O O . SER A 1 90 ? 4.698 -6.326 7.707 1.00 93.56 90 SER A O 1
ATOM 762 N N . ASN A 1 91 ? 6.644 -6.072 6.632 1.00 93.00 91 ASN A N 1
ATOM 763 C CA . ASN A 1 91 ? 7.242 -5.208 7.652 1.00 93.00 91 ASN A CA 1
ATOM 764 C C . ASN A 1 91 ? 6.418 -3.940 7.884 1.00 93.00 91 ASN A C 1
ATOM 766 O O . ASN A 1 91 ? 6.171 -3.581 9.032 1.00 93.00 91 ASN A O 1
ATOM 770 N N . THR A 1 92 ? 5.906 -3.305 6.827 1.00 94.69 92 THR A N 1
ATOM 771 C CA . THR A 1 92 ? 5.048 -2.114 6.957 1.00 94.69 92 THR A CA 1
ATOM 772 C C . THR A 1 92 ? 3.790 -2.404 7.779 1.00 94.69 92 THR A C 1
ATOM 774 O O . THR A 1 92 ? 3.373 -1.588 8.606 1.00 94.69 92 THR A O 1
ATOM 777 N N . ILE A 1 93 ? 3.201 -3.589 7.604 1.00 93.75 93 ILE A N 1
ATOM 778 C CA . ILE A 1 93 ? 2.038 -4.043 8.372 1.00 93.75 93 ILE A CA 1
ATOM 779 C C . ILE A 1 93 ? 2.414 -4.273 9.835 1.00 93.75 93 ILE A C 1
ATOM 781 O O . ILE A 1 93 ? 1.754 -3.745 10.737 1.00 93.75 93 ILE A O 1
ATOM 785 N N . HIS A 1 94 ? 3.487 -5.025 10.075 1.00 93.12 94 HIS A N 1
ATOM 786 C CA . HIS A 1 94 ? 3.966 -5.333 11.419 1.00 93.12 94 HIS A CA 1
ATOM 787 C C . HIS A 1 94 ? 4.372 -4.076 12.194 1.00 93.12 94 HIS A C 1
ATOM 789 O O . HIS A 1 94 ? 3.989 -3.932 13.355 1.00 93.12 94 HIS A O 1
ATOM 795 N N . GLU A 1 95 ? 5.051 -3.125 11.557 1.00 93.44 95 GLU A N 1
ATOM 796 C CA . GLU A 1 95 ? 5.375 -1.824 12.140 1.00 93.44 95 GLU A CA 1
ATOM 797 C C . GLU A 1 95 ? 4.120 -1.020 12.479 1.00 93.44 95 GLU A C 1
ATOM 799 O O . GLU A 1 95 ? 4.026 -0.443 13.565 1.00 93.44 95 GLU A O 1
ATOM 804 N N . ALA A 1 96 ? 3.126 -0.984 11.585 1.00 93.19 96 ALA A N 1
ATOM 805 C CA . ALA A 1 96 ? 1.876 -0.278 11.846 1.00 93.19 96 ALA A CA 1
ATOM 806 C C . ALA A 1 96 ? 1.126 -0.883 13.044 1.00 93.19 96 ALA A C 1
ATOM 808 O O . ALA A 1 96 ? 0.605 -0.135 13.879 1.00 93.19 96 ALA A O 1
ATOM 809 N N . ILE A 1 97 ? 1.114 -2.215 13.173 1.00 91.19 97 ILE A N 1
ATOM 810 C CA . ILE A 1 97 ? 0.553 -2.928 14.330 1.00 91.19 97 ILE A CA 1
ATOM 811 C C . ILE A 1 97 ? 1.340 -2.585 15.602 1.00 91.19 97 ILE A C 1
ATOM 813 O O . ILE A 1 97 ? 0.749 -2.132 16.586 1.00 91.19 97 ILE A O 1
ATOM 817 N N . ALA A 1 98 ? 2.665 -2.754 15.572 1.00 91.19 98 ALA A N 1
ATOM 818 C CA . ALA A 1 98 ? 3.555 -2.541 16.713 1.00 91.19 98 ALA A CA 1
ATOM 819 C C . ALA A 1 98 ? 3.573 -1.082 17.188 1.00 91.19 98 ALA A C 1
ATOM 821 O O . ALA A 1 98 ? 3.736 -0.822 18.378 1.00 91.19 98 ALA A O 1
ATOM 822 N N . SER A 1 99 ? 3.333 -0.123 16.287 1.00 92.62 99 SER A N 1
ATOM 823 C CA . SER A 1 99 ? 3.281 1.303 16.626 1.00 92.62 99 SER A CA 1
ATOM 824 C C . SER A 1 99 ? 2.191 1.657 17.642 1.00 92.62 99 SER A C 1
ATOM 826 O O . SER A 1 99 ? 2.226 2.739 18.224 1.00 92.62 99 SER A O 1
ATOM 828 N N . GLY A 1 100 ? 1.163 0.812 17.791 1.00 89.50 100 GLY A N 1
ATOM 829 C CA . GLY A 1 100 ? -0.007 1.088 18.623 1.00 89.50 100 GLY A CA 1
ATOM 830 C C . GLY A 1 100 ? -0.922 2.203 18.095 1.00 89.50 100 GLY A C 1
ATOM 831 O O . GLY A 1 100 ? -2.005 2.397 18.644 1.00 89.50 100 GLY A O 1
ATOM 832 N N . LYS A 1 101 ? -0.545 2.899 17.010 1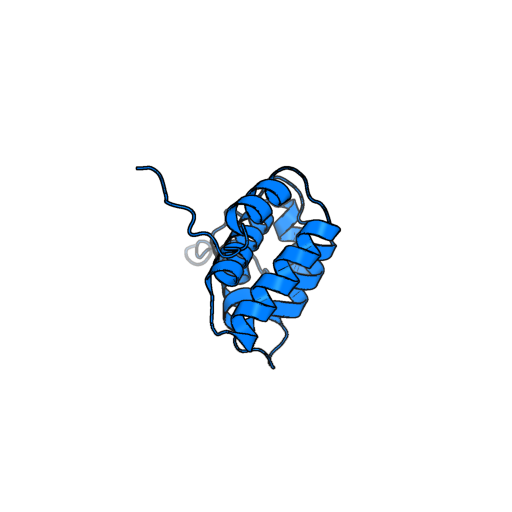.00 92.75 101 LYS A N 1
ATOM 833 C CA . LYS A 1 101 ? -1.271 4.053 16.444 1.00 92.75 101 LYS A CA 1
ATOM 834 C C . LYS A 1 101 ? -2.466 3.657 15.574 1.00 92.75 101 LYS A C 1
ATOM 836 O O . LYS A 1 101 ? -3.340 4.486 15.318 1.00 92.75 101 LYS A O 1
ATOM 841 N N . MET A 1 102 ? -2.520 2.398 15.141 1.00 93.50 102 MET A N 1
ATOM 842 C CA . MET A 1 102 ? -3.612 1.856 14.334 1.00 93.50 102 MET A CA 1
ATOM 843 C C . MET A 1 102 ? -4.948 1.921 15.081 1.00 93.50 102 MET A C 1
ATOM 845 O O . MET A 1 102 ? -5.062 1.459 16.221 1.00 93.50 102 MET A O 1
ATOM 849 N N . LYS A 1 103 ? -5.978 2.455 14.418 1.00 91.75 103 LYS A N 1
ATOM 850 C CA . LYS A 1 103 ? -7.320 2.601 14.997 1.00 91.75 103 LYS A CA 1
ATOM 851 C C . LYS A 1 103 ? -8.014 1.245 15.189 1.00 91.75 103 LYS A C 1
ATOM 853 O O . LYS A 1 103 ? -7.801 0.350 14.371 1.00 91.75 103 LYS A O 1
ATOM 858 N N . PRO A 1 104 ? -8.900 1.089 16.198 1.00 90.62 104 PRO A N 1
ATOM 859 C CA . PRO A 1 104 ? -9.540 -0.194 16.512 1.00 90.62 104 PRO A CA 1
ATOM 860 C C . PRO A 1 104 ? -10.234 -0.864 15.321 1.00 90.62 104 PRO A C 1
ATOM 862 O O . PRO A 1 104 ? -10.103 -2.070 15.135 1.00 90.62 104 PRO A O 1
ATOM 865 N N . ARG A 1 105 ? -10.906 -0.078 14.466 1.00 91.38 105 ARG A N 1
ATOM 866 C CA . ARG A 1 105 ? -11.560 -0.575 13.245 1.00 91.38 105 ARG A CA 1
ATOM 867 C C . ARG A 1 105 ? -10.568 -1.229 12.277 1.00 91.38 105 ARG A C 1
ATOM 869 O O . ARG A 1 105 ? -10.819 -2.333 11.803 1.00 91.38 105 ARG A O 1
ATOM 876 N N . ASN A 1 106 ? -9.451 -0.560 11.997 1.00 93.19 106 ASN A N 1
ATOM 877 C CA . ASN A 1 106 ? -8.421 -1.065 11.087 1.00 93.19 106 ASN A CA 1
ATOM 878 C C . ASN A 1 106 ? -7.667 -2.242 11.717 1.00 93.19 106 ASN A C 1
ATOM 880 O O . ASN A 1 106 ? -7.434 -3.243 11.041 1.00 93.19 106 ASN A O 1
ATOM 884 N N . ARG A 1 107 ? -7.414 -2.183 13.033 1.00 91.50 107 ARG A N 1
ATOM 885 C CA . ARG A 1 107 ? -6.822 -3.283 13.804 1.00 91.50 107 ARG A CA 1
ATOM 886 C C . ARG A 1 107 ? -7.669 -4.552 13.736 1.00 91.50 107 ARG A C 1
ATOM 888 O O . ARG A 1 107 ? -7.141 -5.605 13.416 1.00 91.50 107 ARG A O 1
ATOM 895 N N . GLY A 1 108 ? -8.980 -4.453 13.962 1.00 90.56 108 GLY A N 1
ATOM 896 C CA . GLY A 1 108 ? -9.887 -5.603 13.865 1.00 90.56 108 GLY A CA 1
ATOM 897 C C . GLY A 1 108 ? -10.042 -6.154 12.442 1.00 90.56 108 GLY A C 1
ATOM 898 O O . GLY A 1 108 ? -10.405 -7.313 12.257 1.00 90.56 108 GLY A O 1
ATOM 899 N N . LYS A 1 109 ? -9.776 -5.337 11.415 1.00 91.88 109 LYS A N 1
ATOM 900 C CA . LYS A 1 109 ? -9.769 -5.799 10.024 1.00 91.88 109 LYS A CA 1
ATOM 901 C C . LYS A 1 109 ? -8.479 -6.550 9.699 1.00 91.88 109 LYS A C 1
ATOM 903 O O . LYS A 1 109 ? -8.552 -7.622 9.108 1.00 91.88 109 LYS A O 1
ATOM 908 N N . ILE A 1 110 ? -7.327 -6.016 10.108 1.00 91.00 110 ILE A N 1
ATOM 909 C CA . ILE A 1 110 ? -6.020 -6.624 9.826 1.00 91.00 110 ILE A CA 1
ATOM 910 C C . ILE A 1 110 ? -5.743 -7.863 10.683 1.00 91.00 110 ILE A C 1
ATOM 912 O O . ILE A 1 110 ? -5.092 -8.793 10.215 1.00 91.00 110 ILE A O 1
ATOM 916 N N . SER A 1 111 ? -6.311 -7.926 11.894 1.00 89.19 111 SER A N 1
ATOM 917 C CA . SER A 1 111 ? -6.181 -9.061 12.820 1.00 89.19 111 SER A CA 1
ATOM 918 C C . SER A 1 111 ? -6.703 -10.385 12.266 1.00 89.19 111 SER A C 1
ATOM 920 O O . SER A 1 111 ? -6.406 -11.444 12.806 1.00 89.19 111 SER A O 1
ATOM 922 N N . LYS A 1 112 ? -7.528 -10.328 11.216 1.00 88.69 112 LYS A N 1
ATOM 923 C CA . LYS A 1 112 ? -8.047 -11.508 10.516 1.00 88.69 112 LYS A CA 1
ATOM 924 C C . LYS A 1 112 ? -6.992 -12.187 9.642 1.00 88.69 112 LYS A C 1
ATOM 926 O O . LYS A 1 112 ? -7.154 -13.354 9.316 1.00 88.69 112 LYS A O 1
ATOM 931 N N . TYR A 1 113 ? -5.958 -11.448 9.249 1.00 88.38 113 TYR A N 1
ATOM 932 C CA . TYR A 1 113 ? -4.932 -11.892 8.303 1.00 88.38 113 TYR A CA 1
ATOM 933 C C . TYR A 1 113 ? -3.573 -12.064 8.972 1.00 88.38 113 TYR A C 1
ATOM 935 O O . TYR A 1 113 ? -2.816 -12.966 8.632 1.00 88.38 113 TYR A O 1
ATOM 943 N N . PHE A 1 114 ? -3.283 -11.219 9.955 1.00 82.19 114 PHE A N 1
ATOM 944 C CA . PHE A 1 114 ? -2.073 -11.283 10.756 1.00 82.19 114 PHE A CA 1
ATOM 945 C C . PHE A 1 114 ? -2.520 -11.536 12.182 1.00 82.19 114 PHE A C 1
ATOM 947 O O . PHE A 1 114 ? -3.380 -10.808 12.671 1.00 82.19 114 PHE A O 1
ATOM 954 N N . ASN A 1 115 ? -1.967 -12.553 12.847 1.00 68.06 115 ASN A N 1
ATOM 955 C CA . ASN A 1 115 ? -2.239 -12.832 14.255 1.00 68.06 115 ASN A CA 1
ATOM 956 C C . ASN A 1 115 ? -1.794 -11.636 15.110 1.00 68.06 115 ASN A C 1
ATOM 958 O O . ASN A 1 115 ? -0.711 -11.630 15.690 1.00 68.06 115 ASN A O 1
ATOM 962 N N . THR A 1 116 ? -2.631 -10.604 15.203 1.00 58.62 116 THR A N 1
ATOM 963 C CA . THR A 1 116 ? -2.437 -9.485 16.113 1.00 58.62 116 THR A CA 1
ATOM 964 C C . THR A 1 116 ? -2.896 -9.956 17.481 1.00 58.62 116 THR A C 1
ATOM 966 O O . THR A 1 116 ? -3.920 -9.511 18.000 1.00 58.62 116 THR A O 1
ATOM 969 N N . GLN A 1 117 ? -2.166 -10.894 18.081 1.00 45.69 117 GLN A N 1
ATOM 970 C CA . GLN A 1 117 ? -2.163 -10.940 19.532 1.00 45.69 117 GLN A CA 1
ATOM 971 C C . GLN A 1 117 ? -1.735 -9.527 19.945 1.00 45.69 117 GLN A C 1
ATOM 973 O O . GLN A 1 117 ? -0.647 -9.099 19.542 1.00 45.69 117 GLN A O 1
ATOM 978 N N . PRO A 1 118 ? -2.575 -8.741 20.647 1.00 44.34 118 PRO A N 1
ATOM 979 C CA . PRO A 1 118 ? -2.032 -7.599 21.346 1.00 44.34 118 PRO A CA 1
ATOM 980 C C . PRO A 1 118 ? -0.977 -8.226 22.240 1.00 44.34 118 PRO A C 1
ATOM 982 O O . PRO A 1 118 ? -1.311 -9.051 23.091 1.00 44.34 118 PRO A O 1
ATOM 985 N N . GLY A 1 119 ? 0.299 -7.946 21.960 1.00 40.38 119 GLY A N 1
ATOM 986 C CA . GLY A 1 119 ? 1.352 -8.315 22.879 1.00 40.38 119 GLY A CA 1
ATOM 987 C C . GLY A 1 119 ? 0.852 -7.840 24.226 1.00 40.38 119 GLY A C 1
ATOM 988 O O . GLY A 1 119 ? 0.573 -6.648 24.377 1.00 40.38 119 GLY A O 1
ATOM 989 N N . LYS A 1 120 ? 0.608 -8.783 25.143 1.00 38.94 120 LYS A N 1
ATOM 990 C CA . LYS A 1 120 ? 0.471 -8.465 26.551 1.00 38.94 120 LYS A CA 1
ATOM 991 C C . LYS A 1 120 ? 1.713 -7.645 26.837 1.00 38.94 120 LYS A C 1
ATOM 993 O O . LYS A 1 120 ? 2.817 -8.187 26.885 1.00 38.94 120 LYS A O 1
ATOM 998 N N . THR A 1 121 ? 1.557 -6.325 26.861 1.00 42.16 121 THR A N 1
ATOM 999 C CA . THR A 1 121 ? 2.613 -5.418 27.272 1.00 42.16 121 THR A CA 1
ATOM 1000 C C . THR A 1 121 ? 3.107 -5.967 28.591 1.00 42.16 121 THR A C 1
ATOM 1002 O O . THR A 1 121 ? 2.296 -6.384 29.417 1.00 42.16 121 THR A O 1
ATOM 1005 N N . ALA A 1 122 ? 4.424 -6.058 28.723 1.00 40.78 122 ALA A N 1
ATOM 1006 C CA . ALA A 1 122 ? 5.153 -6.663 29.824 1.00 40.78 122 ALA A CA 1
ATOM 1007 C C . ALA A 1 122 ? 4.922 -5.937 31.172 1.00 40.78 122 ALA A C 1
ATOM 1009 O O . ALA A 1 122 ? 5.856 -5.439 31.785 1.00 40.78 122 ALA A O 1
ATOM 1010 N N . ALA A 1 123 ? 3.667 -5.868 31.618 1.00 44.25 123 ALA A N 1
ATOM 1011 C CA . ALA A 1 123 ? 3.195 -5.281 32.866 1.00 44.25 123 ALA A CA 1
ATOM 1012 C C . ALA A 1 123 ? 2.530 -6.328 33.789 1.00 44.25 123 ALA A C 1
ATOM 1014 O O . ALA A 1 123 ? 2.297 -6.040 34.952 1.00 44.25 123 ALA A O 1
ATOM 1015 N N . GLU A 1 124 ? 2.306 -7.565 33.327 1.00 43.81 124 GLU A N 1
ATOM 1016 C CA . GLU A 1 124 ? 1.835 -8.705 34.145 1.00 43.81 124 GLU A CA 1
ATOM 1017 C C . GLU A 1 124 ? 2.949 -9.747 34.383 1.00 43.81 124 GLU A C 1
ATOM 1019 O O . GLU A 1 124 ? 2.748 -10.954 34.268 1.00 43.81 124 GLU A O 1
ATOM 1024 N N . LYS A 1 125 ? 4.172 -9.291 34.671 1.00 39.62 125 LYS A N 1
ATOM 1025 C CA . LYS A 1 125 ? 5.237 -10.155 35.224 1.00 39.62 125 LYS A CA 1
ATOM 1026 C C . LYS A 1 125 ? 5.831 -9.625 36.535 1.00 39.62 125 LYS A C 1
ATOM 1028 O O . LYS A 1 125 ? 6.893 -10.080 36.942 1.00 39.62 125 LYS A O 1
ATOM 1033 N N . LEU A 1 126 ? 5.154 -8.682 37.191 1.00 45.88 126 LEU A N 1
ATOM 1034 C CA . LEU A 1 126 ? 5.556 -8.125 38.489 1.00 45.88 126 LEU A CA 1
ATOM 1035 C C . LEU A 1 126 ? 4.345 -7.894 39.414 1.00 45.88 126 LEU A C 1
ATOM 1037 O O . LEU A 1 126 ? 4.197 -6.816 39.985 1.00 45.88 126 LEU A O 1
ATOM 1041 N N . SER A 1 127 ? 3.486 -8.904 39.567 1.00 38.25 127 SER A N 1
ATOM 1042 C CA . SER A 1 127 ? 2.592 -9.011 40.727 1.00 38.25 127 SER A CA 1
ATOM 1043 C C . SER A 1 127 ? 2.533 -10.442 41.225 1.00 38.25 127 SER A C 1
ATOM 1045 O O . SER A 1 127 ? 2.730 -11.358 40.397 1.00 38.25 127 SER A O 1
#

Sequence (127 aa):
MARRYSFGMTQPYELWSFSLTKNFNSHLYNEFRRSALDDLLTRHVDNGFNELMEFYRNCLLDHRGIPDLVMYDLVHLSQDHTSDYHTLVSNTIHEAIASGKMKPRNRGKISKYFNTQPGKTAAEKLS